Protein AF-A0AAV6JBY1-F1 (afdb_monomer_lite)

InterPro domains:
  IPR006527 F-box associated beta-propeller, type 1 [PF07734] (23-96)
  IPR015915 Kelch-type beta-propeller [SSF117281] (48-90)
  IPR017451 F-box associated beta-propeller domain [TIGR01640] (3-96)

Organism: NCBI:txid479676

Sequence (100 aa):
MIVGKCKKLPNSHLTHLYRDSYSHVVVGFGFVLETNDFKVVQIMYDGDSDDFPDVWVYSIEFNTWRKIEAIAPCSMTRFSSSNVYVNGAVHWLACKNYVI

Foldseek 3Di:
DDPDDDDDADDLVCVVVPDVQFPDKAKDWDQQVVVRWIKIKIWTFGPPDQDWIWIWMATPVVSHIDTDGGPARWAQDPPDFDWDDDPSDIDTDTHHDDDD

Structure (mmCIF, N/CA/C/O backbone):
data_AF-A0AAV6JBY1-F1
#
_entry.id   AF-A0AAV6JBY1-F1
#
loop_
_atom_site.group_PDB
_atom_site.id
_atom_site.type_symbol
_atom_site.label_atom_id
_atom_site.label_alt_id
_atom_site.label_comp_id
_atom_site.label_asym_id
_atom_site.label_entity_id
_atom_site.label_seq_id
_atom_site.pdbx_PDB_ins_code
_atom_site.Cartn_x
_atom_site.Cartn_y
_atom_site.Cartn_z
_atom_site.occupancy
_atom_site.B_iso_or_equiv
_atom_site.auth_seq_id
_atom_site.auth_comp_id
_atom_site.auth_asym_id
_atom_site.auth_atom_id
_atom_site.pdbx_PDB_model_num
ATOM 1 N N . MET A 1 1 ? -22.811 11.273 6.071 1.00 35.75 1 MET A N 1
ATOM 2 C CA . MET A 1 1 ? -21.423 11.672 5.756 1.00 35.75 1 MET A CA 1
ATOM 3 C C . MET A 1 1 ? -20.848 12.349 6.988 1.00 35.75 1 MET A C 1
ATOM 5 O O . MET A 1 1 ? -21.169 13.499 7.244 1.00 35.75 1 MET A O 1
ATOM 9 N N . ILE A 1 2 ? -20.118 11.612 7.827 1.00 41.50 2 ILE A N 1
ATOM 10 C CA . ILE A 1 2 ? -19.495 12.200 9.019 1.00 41.50 2 ILE A CA 1
ATOM 11 C C . ILE A 1 2 ? -18.176 12.820 8.562 1.00 41.50 2 ILE A C 1
ATOM 13 O O . ILE A 1 2 ? -17.187 12.121 8.369 1.00 41.50 2 ILE A O 1
ATOM 17 N N . VAL A 1 3 ? -18.190 14.131 8.339 1.00 51.34 3 VAL A N 1
ATOM 18 C CA . VAL A 1 3 ? -16.977 14.939 8.197 1.00 51.34 3 VAL A CA 1
ATOM 19 C C . VAL A 1 3 ? -16.475 15.217 9.617 1.00 51.34 3 VAL A C 1
ATOM 21 O O . VAL A 1 3 ? -17.241 15.731 10.427 1.00 51.34 3 VAL A O 1
ATOM 24 N N . GLY A 1 4 ? -15.228 14.853 9.944 1.00 66.94 4 GLY A N 1
ATOM 25 C CA . GLY A 1 4 ? -14.584 15.343 11.177 1.00 66.94 4 GLY A CA 1
ATOM 26 C C . GLY A 1 4 ? -13.792 14.357 12.042 1.00 66.94 4 GLY A C 1
ATOM 27 O O . GLY A 1 4 ? -13.386 14.743 13.134 1.00 66.94 4 GLY A O 1
ATOM 28 N N . LYS A 1 5 ? -13.531 13.114 11.615 1.00 76.25 5 LYS A N 1
ATOM 29 C CA . LYS A 1 5 ? -12.589 12.227 12.327 1.00 76.25 5 LYS A CA 1
ATOM 30 C C . LYS A 1 5 ? -11.379 11.922 11.451 1.00 76.25 5 LYS A C 1
ATOM 32 O O . LYS A 1 5 ? -11.521 11.308 10.401 1.00 76.25 5 LYS A O 1
ATOM 37 N N . CYS A 1 6 ? -10.195 12.337 11.897 1.00 81.31 6 CYS A N 1
ATOM 38 C CA . CYS A 1 6 ? -8.916 11.919 11.332 1.00 81.31 6 CYS A CA 1
ATOM 39 C C . CYS A 1 6 ? -8.165 11.061 12.359 1.00 81.31 6 CYS A C 1
ATOM 41 O O . CYS A 1 6 ? -8.245 11.302 13.564 1.00 81.31 6 CYS A O 1
ATOM 43 N N . LYS A 1 7 ? -7.445 10.040 11.889 1.00 85.19 7 LYS A N 1
ATOM 44 C CA . LYS A 1 7 ? -6.546 9.231 12.719 1.00 85.19 7 LYS A CA 1
ATOM 45 C C . LYS A 1 7 ? -5.127 9.449 12.217 1.00 85.19 7 LYS A C 1
ATOM 47 O O . LYS A 1 7 ? -4.837 9.172 11.056 1.00 85.19 7 LYS A O 1
ATOM 52 N N . LYS A 1 8 ? -4.241 9.926 13.091 1.00 89.44 8 LYS A N 1
ATOM 53 C CA . LYS A 1 8 ? -2.803 9.917 12.814 1.00 89.44 8 LYS A CA 1
ATOM 54 C C . LYS A 1 8 ? -2.301 8.485 12.968 1.00 89.44 8 LYS A C 1
ATOM 56 O O . LYS A 1 8 ? -2.528 7.863 14.004 1.00 89.44 8 LYS A O 1
ATOM 61 N N . LEU A 1 9 ? -1.652 7.966 11.933 1.00 90.00 9 LEU A N 1
ATOM 62 C CA . LEU A 1 9 ? -1.083 6.624 11.968 1.00 90.00 9 LEU A CA 1
ATOM 63 C C . LEU A 1 9 ? 0.265 6.632 12.707 1.00 90.00 9 LEU A C 1
ATOM 65 O O . LEU A 1 9 ? 0.979 7.641 12.645 1.00 90.00 9 LEU A O 1
ATOM 69 N N . PRO A 1 10 ? 0.630 5.538 13.401 1.00 90.19 10 PRO A N 1
ATOM 70 C CA . PRO A 1 10 ? 1.993 5.359 13.887 1.00 90.19 10 PRO A CA 1
ATOM 71 C C . PRO A 1 10 ? 2.968 5.287 12.703 1.00 90.19 10 PRO A C 1
ATOM 73 O O . PRO A 1 10 ? 2.566 5.003 11.573 1.00 90.19 10 PRO A O 1
ATOM 76 N N . ASN A 1 11 ? 4.253 5.539 12.959 1.00 84.88 11 ASN A N 1
ATOM 77 C CA . ASN A 1 11 ? 5.291 5.411 11.938 1.00 84.88 11 ASN A CA 1
ATOM 78 C C . ASN A 1 11 ? 5.332 3.962 11.419 1.00 84.88 11 ASN A C 1
ATOM 80 O O . ASN A 1 11 ? 5.281 3.024 12.211 1.00 84.88 11 ASN A O 1
ATOM 84 N N . SER A 1 12 ? 5.409 3.786 10.103 1.00 74.12 12 SER A N 1
ATOM 85 C CA . SER A 1 12 ? 5.442 2.481 9.437 1.00 74.12 12 SER A CA 1
ATOM 86 C C . SER A 1 12 ? 6.787 1.766 9.512 1.00 74.12 12 SER A C 1
ATOM 88 O O . SER A 1 12 ? 6.970 0.748 8.855 1.00 74.12 12 SER A O 1
ATOM 90 N N . HIS A 1 13 ? 7.734 2.294 10.293 1.00 71.44 13 HIS A N 1
ATOM 91 C CA . HIS A 1 13 ? 9.138 1.874 10.352 1.00 71.44 13 HIS A CA 1
ATOM 92 C C . HIS A 1 13 ? 9.914 2.109 9.043 1.00 71.44 13 HIS A C 1
ATOM 94 O O . HIS A 1 13 ? 11.128 1.919 9.006 1.00 71.44 13 HIS A O 1
ATOM 100 N N . LEU A 1 14 ? 9.247 2.618 8.002 1.00 66.00 14 LEU A N 1
ATOM 101 C CA . LEU A 1 14 ? 9.829 2.887 6.690 1.00 66.00 14 LEU A CA 1
ATOM 102 C C . LEU A 1 14 ? 10.759 4.097 6.669 1.00 66.00 14 LEU A C 1
ATOM 104 O O . LEU A 1 14 ? 11.665 4.153 5.847 1.00 66.00 14 LEU A O 1
ATOM 108 N N . THR A 1 15 ? 10.608 5.044 7.600 1.00 56.81 15 THR A N 1
ATOM 109 C CA . THR A 1 15 ? 11.467 6.240 7.645 1.00 56.81 15 THR A CA 1
ATOM 110 C C . THR A 1 15 ? 12.945 5.921 7.867 1.00 56.81 15 THR A C 1
ATOM 112 O O . THR A 1 15 ? 13.789 6.705 7.456 1.00 56.81 15 THR A O 1
ATOM 115 N N . HIS A 1 16 ? 13.269 4.789 8.500 1.00 55.09 16 HIS A N 1
ATOM 116 C CA . HIS A 1 16 ? 14.657 4.341 8.687 1.00 55.09 16 HIS A CA 1
ATOM 117 C C . HIS A 1 16 ? 15.169 3.472 7.535 1.00 55.09 16 HIS A C 1
ATOM 119 O O . HIS A 1 16 ? 16.369 3.235 7.441 1.00 55.09 16 HIS A O 1
ATOM 125 N N . LEU A 1 17 ? 14.261 2.990 6.682 1.00 57.16 17 LEU A N 1
ATOM 126 C CA . LEU A 1 17 ? 14.581 2.184 5.513 1.00 57.16 17 LEU A CA 1
ATOM 127 C C . LEU A 1 17 ? 14.744 3.026 4.256 1.00 57.16 17 LEU A C 1
ATOM 129 O O . LEU A 1 17 ? 15.014 2.431 3.229 1.00 57.16 17 LEU A O 1
ATOM 133 N N . TYR A 1 18 ? 14.653 4.359 4.312 1.00 55.84 18 TYR A N 1
ATOM 134 C CA . TYR A 1 18 ? 15.173 5.211 3.242 1.00 55.84 18 TYR A CA 1
ATOM 135 C C . TYR A 1 18 ? 16.695 5.007 3.137 1.00 55.84 18 TYR A C 1
ATOM 137 O O . TYR A 1 18 ? 17.489 5.807 3.619 1.00 55.84 18 TYR A O 1
ATOM 145 N N . ARG A 1 19 ? 17.112 3.894 2.525 1.00 56.78 19 ARG A N 1
ATOM 146 C CA . ARG A 1 19 ? 18.339 3.849 1.743 1.00 56.78 19 ARG A CA 1
ATOM 147 C C . ARG A 1 19 ? 18.266 5.012 0.766 1.00 56.78 19 ARG A C 1
ATOM 149 O O . ARG A 1 19 ? 17.191 5.293 0.235 1.00 56.78 19 ARG A O 1
ATOM 156 N N . ASP A 1 20 ? 19.411 5.618 0.491 1.00 59.66 20 ASP A N 1
ATOM 157 C CA . ASP A 1 20 ? 19.536 6.674 -0.516 1.00 59.66 20 ASP A CA 1
ATOM 158 C C . ASP A 1 20 ? 18.990 6.258 -1.908 1.00 59.66 20 ASP A C 1
ATOM 160 O O . ASP A 1 20 ? 18.770 7.125 -2.746 1.00 59.66 20 ASP A O 1
ATOM 164 N N . SER A 1 21 ? 18.722 4.960 -2.142 1.00 57.94 21 SER A N 1
ATOM 165 C CA . SER A 1 21 ? 18.184 4.381 -3.384 1.00 57.94 21 SER A CA 1
ATOM 166 C C . SER A 1 21 ? 16.647 4.355 -3.513 1.00 57.94 21 SER A C 1
ATOM 168 O O . SER A 1 21 ? 16.120 4.184 -4.617 1.00 57.94 21 SER A O 1
ATOM 170 N N . TYR A 1 22 ? 15.874 4.553 -2.431 1.00 63.53 22 TYR A N 1
ATOM 171 C CA . TYR A 1 22 ? 14.406 4.590 -2.547 1.00 63.53 22 TYR A CA 1
ATOM 172 C C . TYR A 1 22 ? 13.949 5.892 -3.198 1.00 63.53 22 TYR A C 1
ATOM 174 O O . TYR A 1 22 ? 13.832 6.939 -2.561 1.00 63.53 22 TYR A O 1
ATOM 182 N N . SER A 1 23 ? 13.647 5.805 -4.488 1.00 67.12 23 SER A N 1
ATOM 183 C CA . SER A 1 23 ? 13.275 6.956 -5.306 1.00 67.12 23 SER A CA 1
ATOM 184 C C . SER A 1 23 ? 11.818 7.380 -5.105 1.00 67.12 23 SER A C 1
ATOM 186 O O . SER A 1 23 ? 11.494 8.561 -5.269 1.00 67.12 23 SER A O 1
ATOM 188 N N . HIS A 1 24 ? 10.925 6.449 -4.730 1.00 75.44 24 HIS A N 1
ATOM 189 C CA . HIS A 1 24 ? 9.482 6.693 -4.744 1.00 75.44 24 HIS A CA 1
ATOM 190 C C . HIS A 1 24 ? 8.685 5.895 -3.699 1.00 75.44 24 HIS A C 1
ATOM 192 O O . HIS A 1 24 ? 8.846 4.683 -3.549 1.00 75.44 24 HIS A O 1
ATOM 198 N N . VAL A 1 25 ? 7.736 6.573 -3.039 1.00 81.38 25 VAL A N 1
ATOM 199 C CA . VAL A 1 25 ? 6.752 5.957 -2.134 1.00 81.38 25 VAL A CA 1
ATOM 200 C C . VAL A 1 25 ? 5.341 6.207 -2.646 1.00 81.38 25 VAL A C 1
ATOM 202 O O . VAL A 1 25 ? 4.954 7.341 -2.933 1.00 81.38 25 VAL A O 1
ATOM 205 N N . VAL A 1 26 ? 4.552 5.140 -2.709 1.00 84.88 26 VAL A N 1
ATOM 206 C CA . VAL A 1 26 ? 3.132 5.179 -3.046 1.00 84.88 26 VAL A CA 1
ATOM 207 C C . VAL A 1 26 ? 2.304 4.879 -1.812 1.00 84.88 26 VAL A C 1
ATOM 209 O O . VAL A 1 26 ? 2.601 3.950 -1.066 1.00 84.88 26 VAL A O 1
ATOM 212 N N . VAL A 1 27 ? 1.238 5.653 -1.615 1.00 87.00 27 VAL A N 1
ATOM 213 C CA . VAL A 1 27 ? 0.280 5.456 -0.527 1.00 87.00 27 VAL A CA 1
ATOM 214 C C . VAL A 1 27 ? -1.109 5.253 -1.115 1.00 87.00 27 VAL A C 1
ATOM 216 O O . VAL A 1 27 ? -1.515 5.963 -2.032 1.00 87.00 27 VAL A O 1
ATOM 219 N N . GLY A 1 28 ? -1.859 4.303 -0.569 1.00 88.00 28 GLY A N 1
ATOM 220 C CA . GLY A 1 28 ? -3.290 4.172 -0.820 1.00 88.00 28 GLY A CA 1
ATOM 221 C C . GLY A 1 28 ? -4.032 3.749 0.437 1.00 88.00 28 GLY A C 1
ATOM 222 O O . GLY A 1 28 ? -3.427 3.340 1.423 1.00 88.00 28 GLY A O 1
ATOM 223 N N . PHE A 1 29 ? -5.353 3.859 0.419 1.00 90.38 29 PHE A N 1
ATOM 224 C CA . PHE A 1 29 ? -6.201 3.447 1.530 1.00 90.38 29 PHE A CA 1
ATOM 225 C C . PHE A 1 29 ? -7.495 2.843 1.001 1.00 90.38 29 PHE A C 1
ATOM 227 O O . PHE A 1 29 ? -7.921 3.140 -0.115 1.00 90.38 29 PHE A O 1
ATOM 234 N N . GLY A 1 30 ? -8.119 1.994 1.806 1.00 89.38 30 GLY A N 1
ATOM 235 C CA . GLY A 1 30 ? -9.366 1.339 1.446 1.00 89.38 30 GLY A CA 1
ATOM 236 C C . GLY A 1 30 ? -10.059 0.745 2.659 1.00 89.38 30 GLY A C 1
ATOM 237 O O . GLY A 1 30 ? -9.465 0.595 3.726 1.00 89.38 30 GLY A O 1
ATOM 238 N N . PHE A 1 31 ? -11.331 0.420 2.485 1.00 89.75 31 PHE A N 1
ATOM 239 C CA . PHE A 1 31 ? -12.117 -0.315 3.464 1.00 89.75 31 PHE A CA 1
ATOM 240 C C . PHE A 1 31 ? -12.283 -1.753 2.978 1.00 89.75 31 PHE A C 1
ATOM 242 O O . PHE A 1 31 ? -12.699 -1.973 1.841 1.00 89.75 31 PHE A O 1
ATOM 249 N N . VAL A 1 32 ? -11.935 -2.713 3.828 1.00 90.25 32 VAL A N 1
ATOM 250 C CA . VAL A 1 32 ? -12.078 -4.146 3.569 1.00 90.25 32 VAL A CA 1
ATOM 251 C C . VAL A 1 32 ? -13.316 -4.623 4.313 1.00 90.25 32 VAL A C 1
ATOM 253 O O . VAL A 1 32 ? -13.321 -4.664 5.546 1.00 90.25 32 VAL A O 1
ATOM 256 N N . LEU A 1 33 ? -14.373 -4.938 3.563 1.00 89.06 33 LEU A N 1
ATOM 257 C CA . LEU A 1 33 ? -15.686 -5.270 4.117 1.00 89.06 33 LEU A CA 1
ATOM 258 C C . LEU A 1 33 ? -15.652 -6.576 4.920 1.00 89.06 33 LEU A C 1
ATOM 260 O O . LEU A 1 33 ? -16.281 -6.655 5.970 1.00 89.06 33 LEU A O 1
ATOM 264 N N . GLU A 1 34 ? -14.885 -7.568 4.465 1.00 90.25 34 GLU A N 1
ATOM 265 C CA . GLU A 1 34 ? -14.781 -8.904 5.064 1.00 90.25 34 GLU A CA 1
ATOM 266 C C . GLU A 1 34 ? -14.257 -8.856 6.499 1.00 90.25 34 GLU A C 1
ATOM 268 O O . GLU A 1 34 ? -14.688 -9.633 7.347 1.00 90.25 34 GLU A O 1
ATOM 273 N N . THR A 1 35 ? -13.332 -7.934 6.771 1.00 91.69 35 THR A N 1
ATOM 274 C CA . THR A 1 35 ? -12.763 -7.726 8.108 1.00 91.69 35 THR A CA 1
ATOM 275 C C . THR A 1 35 ? -13.325 -6.483 8.790 1.00 91.69 35 THR A C 1
ATOM 277 O O . THR A 1 35 ? -12.889 -6.152 9.882 1.00 91.69 35 THR A O 1
ATOM 280 N N . ASN A 1 36 ? -14.257 -5.764 8.150 1.00 92.94 36 ASN A N 1
ATOM 281 C CA . ASN A 1 36 ? -14.761 -4.467 8.607 1.00 92.94 36 ASN A CA 1
ATOM 282 C C . ASN A 1 36 ? -13.629 -3.506 9.037 1.00 92.94 36 ASN A C 1
ATOM 284 O O . ASN A 1 36 ? -13.716 -2.823 10.059 1.00 92.94 36 ASN A O 1
ATOM 288 N N . ASP A 1 37 ? -12.544 -3.471 8.261 1.00 94.69 37 ASP A N 1
ATOM 289 C CA . ASP A 1 37 ? -11.315 -2.776 8.641 1.00 94.69 37 ASP A CA 1
ATOM 290 C C . ASP A 1 37 ? -10.872 -1.798 7.561 1.00 94.69 37 ASP A C 1
ATOM 292 O O . ASP A 1 37 ? -10.835 -2.107 6.367 1.00 94.69 37 ASP A O 1
ATOM 296 N N . PHE A 1 38 ? -10.471 -0.612 7.998 1.00 92.81 38 PHE A N 1
ATOM 297 C CA . PHE A 1 38 ? -9.793 0.339 7.137 1.00 92.81 38 PHE A CA 1
ATOM 298 C C . PHE A 1 38 ? -8.314 -0.000 7.089 1.00 92.81 38 PHE A C 1
ATOM 300 O O . PHE A 1 38 ? -7.648 -0.124 8.119 1.00 92.81 38 PHE A O 1
ATOM 307 N N . LYS A 1 39 ? -7.78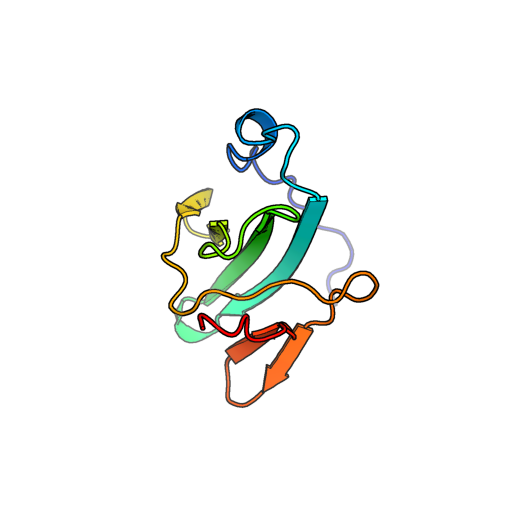3 -0.088 5.877 1.00 93.88 39 LYS A N 1
ATOM 308 C CA . LYS A 1 39 ? -6.378 -0.381 5.649 1.00 93.88 39 LYS A CA 1
ATOM 309 C C . LYS A 1 39 ? -5.708 0.750 4.896 1.00 93.88 39 LYS A C 1
ATOM 311 O O . LYS A 1 39 ? -6.314 1.391 4.037 1.00 93.88 39 LYS A O 1
ATOM 316 N N . VAL A 1 40 ? -4.444 0.981 5.222 1.00 92.56 40 VAL A N 1
ATOM 317 C CA . VAL A 1 40 ? -3.560 1.884 4.479 1.00 92.56 40 VAL A CA 1
ATOM 318 C C . VAL A 1 40 ? -2.409 1.061 3.943 1.00 92.56 40 VAL A C 1
ATOM 320 O O . VAL A 1 40 ? -1.832 0.266 4.673 1.00 92.56 40 VAL A O 1
ATOM 323 N N . VAL A 1 41 ? -2.095 1.227 2.669 1.00 91.69 41 VAL A N 1
ATOM 324 C CA . VAL A 1 41 ? -1.002 0.534 1.998 1.00 91.69 41 VAL A CA 1
ATOM 325 C C . VAL A 1 41 ? 0.081 1.548 1.684 1.00 91.69 41 VAL A C 1
ATOM 327 O O . VAL A 1 41 ? -0.209 2.644 1.202 1.00 91.69 41 VAL A O 1
ATOM 330 N N . GLN A 1 42 ? 1.320 1.171 1.961 1.00 90.00 42 GLN A N 1
ATOM 331 C CA . GLN A 1 42 ? 2.517 1.870 1.531 1.00 90.00 42 GLN A CA 1
ATOM 332 C C . GLN A 1 42 ? 3.350 0.918 0.684 1.00 90.00 42 GLN A C 1
ATOM 334 O O . GLN A 1 42 ? 3.557 -0.230 1.071 1.00 90.00 42 GLN A O 1
ATOM 339 N N . ILE A 1 43 ? 3.798 1.395 -0.471 1.00 87.69 43 ILE A N 1
ATOM 340 C CA . ILE A 1 43 ? 4.660 0.652 -1.388 1.00 87.69 43 ILE A CA 1
ATOM 341 C C . ILE A 1 43 ? 5.895 1.507 -1.628 1.00 87.69 43 ILE A C 1
ATOM 343 O O . ILE A 1 43 ? 5.766 2.664 -2.035 1.00 87.69 43 ILE A O 1
ATOM 347 N N . MET A 1 44 ? 7.071 0.954 -1.366 1.00 84.44 44 MET A N 1
ATOM 348 C CA . MET A 1 44 ? 8.347 1.604 -1.641 1.00 84.44 44 MET A CA 1
ATOM 349 C C . MET A 1 44 ? 9.016 0.921 -2.822 1.00 84.44 44 MET A C 1
ATOM 351 O O . MET A 1 44 ? 9.211 -0.294 -2.809 1.00 84.44 44 MET A O 1
ATOM 355 N N . TYR A 1 45 ? 9.368 1.720 -3.821 1.00 81.12 45 TYR A N 1
ATOM 356 C CA . TYR A 1 45 ? 10.122 1.269 -4.980 1.00 81.12 45 TYR A CA 1
ATOM 357 C C . TYR A 1 45 ? 11.560 1.756 -4.851 1.00 81.12 45 TYR A C 1
ATOM 359 O O . TYR A 1 45 ? 11.797 2.944 -4.605 1.00 81.12 45 TYR A O 1
ATOM 367 N N . ASP A 1 46 ? 12.508 0.844 -5.026 1.00 78.06 46 ASP A N 1
ATOM 368 C CA . ASP A 1 46 ? 13.898 1.211 -5.256 1.00 78.06 46 ASP A CA 1
ATOM 369 C C . ASP A 1 46 ? 14.023 1.667 -6.720 1.00 78.06 46 ASP A C 1
ATOM 371 O O . ASP A 1 46 ? 13.521 1.007 -7.630 1.00 78.06 46 ASP A O 1
ATOM 375 N N . GLY A 1 47 ? 14.575 2.862 -6.946 1.00 68.81 47 GLY A N 1
ATOM 376 C CA . GLY A 1 47 ? 14.736 3.391 -8.308 1.00 68.81 47 GLY A CA 1
ATOM 377 C C . GLY A 1 47 ? 15.925 2.797 -9.049 1.00 68.81 47 GLY A C 1
ATOM 378 O O . GLY A 1 47 ? 15.963 2.853 -10.279 1.00 68.81 47 GLY A O 1
ATOM 379 N N . ASP A 1 48 ? 16.866 2.247 -8.288 1.00 70.19 48 ASP A N 1
ATOM 380 C CA . ASP A 1 48 ? 18.153 1.753 -8.752 1.00 70.19 48 ASP A CA 1
ATOM 381 C C . ASP A 1 48 ? 18.209 0.216 -8.739 1.00 70.19 48 ASP A C 1
ATOM 383 O O . ASP A 1 48 ? 19.232 -0.359 -9.116 1.00 70.19 48 ASP A O 1
ATOM 387 N N . SER A 1 49 ? 17.126 -0.462 -8.328 1.00 70.81 49 SER A N 1
ATOM 388 C CA . SER A 1 49 ? 17.034 -1.922 -8.317 1.00 70.81 49 SER A CA 1
ATOM 389 C C . SER A 1 49 ? 15.803 -2.464 -9.047 1.00 70.81 49 SER A C 1
ATOM 391 O O . SER A 1 49 ? 14.737 -1.851 -9.100 1.00 70.81 49 SER A O 1
ATOM 393 N N . ASP A 1 50 ? 15.966 -3.666 -9.600 1.00 70.25 50 ASP A N 1
ATOM 394 C CA . ASP A 1 50 ? 14.884 -4.454 -10.192 1.00 70.25 50 ASP A CA 1
ATOM 395 C C . ASP A 1 50 ? 14.215 -5.390 -9.165 1.00 70.25 50 ASP A C 1
ATOM 397 O O . ASP A 1 50 ? 13.530 -6.344 -9.543 1.00 70.25 50 ASP A O 1
ATOM 401 N N . ASP A 1 51 ? 14.416 -5.140 -7.868 1.00 76.94 51 ASP A N 1
ATOM 402 C CA . ASP A 1 51 ? 13.908 -5.993 -6.797 1.00 76.94 51 ASP A CA 1
ATOM 403 C C . ASP A 1 51 ? 12.395 -5.838 -6.576 1.00 76.94 51 ASP A C 1
ATOM 405 O O . ASP A 1 51 ? 11.699 -4.975 -7.119 1.00 76.94 51 ASP A O 1
ATOM 409 N N . PHE A 1 52 ? 11.867 -6.723 -5.733 1.00 84.44 52 PHE A N 1
ATOM 410 C CA . PHE A 1 52 ? 10.505 -6.632 -5.235 1.00 84.44 52 PHE A CA 1
ATOM 411 C C . PHE A 1 52 ? 10.314 -5.352 -4.409 1.00 84.44 52 PHE A C 1
ATOM 413 O O . PHE A 1 52 ? 11.123 -5.082 -3.518 1.00 84.44 52 PHE A O 1
ATOM 420 N N . PRO A 1 53 ? 9.226 -4.592 -4.632 1.00 84.94 53 PRO A N 1
ATOM 421 C CA . PRO A 1 53 ? 8.949 -3.428 -3.811 1.00 84.94 53 PRO A CA 1
ATOM 422 C C . PRO A 1 53 ? 8.640 -3.839 -2.370 1.00 84.94 53 PRO A C 1
ATOM 424 O O . PRO A 1 53 ? 8.008 -4.868 -2.107 1.00 84.94 53 PRO A O 1
ATOM 427 N N . ASP A 1 54 ? 9.017 -2.983 -1.427 1.00 87.06 54 ASP A N 1
ATOM 428 C CA . ASP A 1 54 ? 8.669 -3.168 -0.025 1.00 87.06 54 ASP A CA 1
ATOM 429 C C . ASP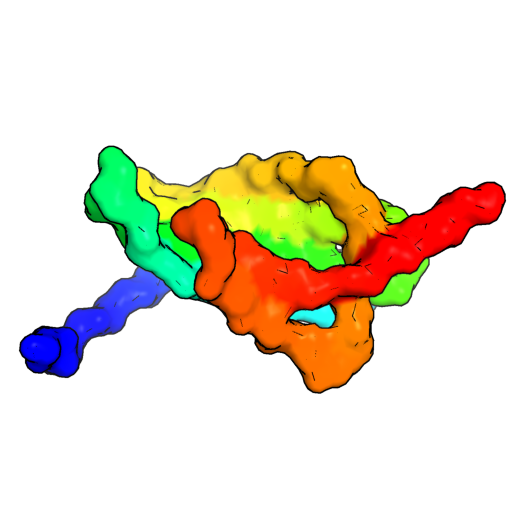 A 1 54 ? 7.228 -2.702 0.213 1.00 87.06 54 ASP A C 1
ATOM 431 O O . ASP A 1 54 ? 6.911 -1.513 0.116 1.00 87.06 54 ASP A O 1
ATOM 435 N N . VAL A 1 55 ? 6.347 -3.646 0.553 1.00 88.31 55 VAL A N 1
ATOM 436 C CA . VAL A 1 55 ? 4.920 -3.384 0.774 1.00 88.31 55 VAL A CA 1
ATOM 437 C C . VAL A 1 55 ? 4.579 -3.495 2.253 1.00 88.31 55 VAL A C 1
ATOM 439 O O . VAL A 1 55 ? 4.844 -4.505 2.906 1.00 88.31 55 VAL A O 1
ATOM 442 N N . TRP A 1 56 ? 3.921 -2.468 2.779 1.00 92.19 56 TRP A N 1
ATOM 443 C CA . TRP A 1 56 ? 3.440 -2.422 4.153 1.00 92.19 56 TRP A CA 1
ATOM 444 C C . TRP A 1 56 ? 1.963 -2.081 4.194 1.00 92.19 56 TRP A C 1
ATOM 446 O O . TRP A 1 56 ? 1.493 -1.171 3.514 1.00 92.19 56 TRP A O 1
ATOM 456 N N . VAL A 1 57 ? 1.223 -2.807 5.026 1.00 93.44 57 VAL A N 1
ATOM 457 C CA . VAL A 1 57 ? -0.210 -2.604 5.219 1.00 93.44 57 VAL A CA 1
ATOM 458 C C . VAL A 1 57 ? -0.468 -2.276 6.677 1.00 93.44 57 VAL A C 1
ATOM 460 O O . VAL A 1 57 ? -0.147 -3.056 7.569 1.00 93.44 57 VAL A O 1
ATOM 463 N N . TYR A 1 58 ? -1.072 -1.125 6.920 1.00 94.56 58 TYR A N 1
ATOM 464 C CA . TYR A 1 58 ? -1.628 -0.766 8.208 1.00 94.56 58 TYR A CA 1
ATOM 465 C C . TYR A 1 58 ? -3.061 -1.264 8.316 1.00 94.56 58 TYR A C 1
ATOM 467 O O . TYR A 1 58 ? -3.845 -1.093 7.383 1.00 94.56 58 TYR A O 1
ATOM 475 N N . SER A 1 59 ? -3.410 -1.821 9.468 1.00 95.19 59 SER A N 1
ATOM 476 C CA . SER A 1 59 ? -4.788 -2.116 9.852 1.00 95.19 59 SER A CA 1
ATOM 477 C C . SER A 1 59 ? -5.233 -1.145 10.939 1.00 95.19 59 SER A C 1
ATOM 479 O O . SER A 1 59 ? -4.535 -0.981 11.945 1.00 95.19 59 SER A O 1
ATOM 481 N N . ILE A 1 60 ? -6.391 -0.500 10.760 1.00 93.75 60 ILE A N 1
ATOM 482 C CA . ILE A 1 60 ? -6.969 0.339 11.815 1.00 93.75 60 ILE A CA 1
ATOM 483 C C . ILE A 1 60 ? -7.403 -0.527 12.996 1.00 93.75 60 ILE A C 1
ATOM 485 O O . ILE A 1 60 ? -7.129 -0.130 14.132 1.00 93.75 60 ILE A O 1
ATOM 489 N N . GLU A 1 61 ? -8.030 -1.671 12.722 1.00 94.50 61 GLU A N 1
ATOM 490 C CA . GLU A 1 61 ? -8.486 -2.663 13.698 1.00 94.50 61 GLU A CA 1
ATOM 491 C C . GLU A 1 61 ? -7.340 -3.129 14.602 1.00 94.50 61 GLU A C 1
ATOM 493 O O . GLU A 1 61 ? -7.428 -3.008 15.822 1.00 94.50 61 GLU A O 1
ATOM 498 N N . PHE A 1 62 ? -6.228 -3.582 14.015 1.00 94.19 62 PHE A N 1
ATOM 499 C CA . PHE A 1 62 ? -5.080 -4.082 14.780 1.00 94.19 62 PHE A CA 1
ATOM 500 C C . PHE A 1 62 ? -4.122 -2.982 15.234 1.00 94.19 62 PHE A C 1
ATOM 502 O O . PHE A 1 62 ? -3.210 -3.247 16.014 1.00 94.19 62 PHE A O 1
ATOM 509 N N . ASN A 1 63 ? -4.310 -1.750 14.756 1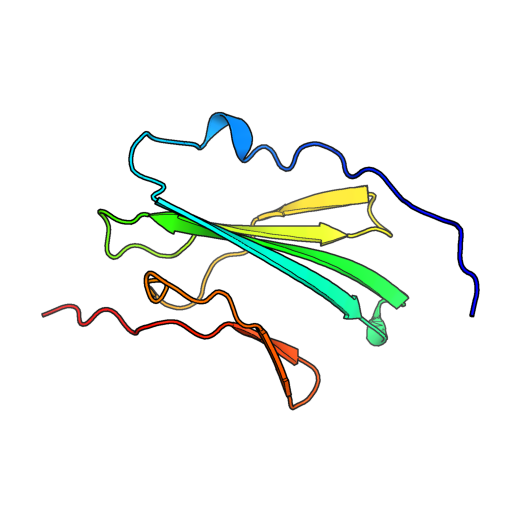.00 93.50 63 ASN A N 1
ATOM 510 C CA . ASN A 1 63 ? -3.465 -0.597 15.052 1.00 93.50 63 ASN A CA 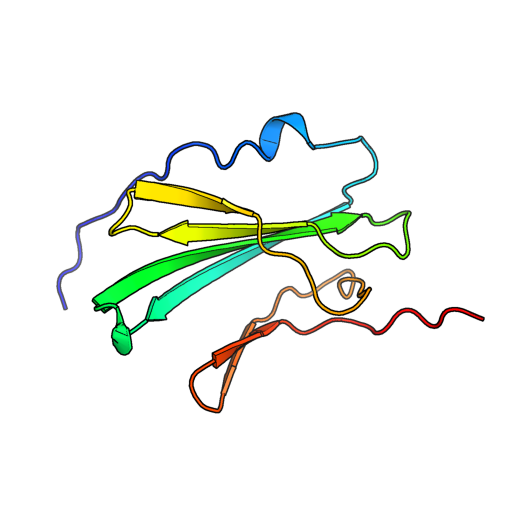1
ATOM 511 C C . ASN A 1 63 ? -1.967 -0.834 14.765 1.00 93.50 63 ASN A C 1
ATOM 513 O O . ASN A 1 63 ? -1.103 -0.249 15.419 1.00 93.50 63 ASN A O 1
ATOM 517 N N . THR A 1 64 ? -1.651 -1.675 13.781 1.00 94.00 64 THR A N 1
ATOM 518 C CA . THR A 1 64 ? -0.284 -2.113 13.473 1.00 94.00 64 THR A CA 1
ATOM 519 C C . THR A 1 64 ? -0.002 -2.086 11.980 1.00 94.00 64 THR A C 1
ATOM 521 O O . THR A 1 64 ? -0.896 -2.246 11.145 1.00 94.00 64 THR A O 1
ATOM 524 N N . TRP A 1 65 ? 1.273 -1.877 11.659 1.00 94.25 65 TRP A N 1
ATOM 525 C CA . TRP A 1 65 ? 1.826 -2.089 10.329 1.00 94.25 65 TRP A CA 1
ATOM 526 C C . TRP A 1 65 ? 2.317 -3.528 10.213 1.00 94.25 65 TRP A C 1
ATOM 528 O O . TRP A 1 65 ? 2.991 -4.028 11.113 1.00 94.25 65 TRP A O 1
ATOM 538 N N . ARG A 1 66 ? 2.012 -4.181 9.094 1.00 93.00 66 ARG A N 1
ATOM 539 C CA . ARG A 1 66 ? 2.566 -5.489 8.732 1.00 93.00 66 ARG A CA 1
ATOM 540 C C . ARG A 1 66 ? 3.235 -5.414 7.367 1.00 93.00 66 ARG A C 1
ATOM 542 O O . ARG A 1 66 ? 2.668 -4.823 6.445 1.00 93.00 66 ARG A O 1
ATOM 549 N N . LYS A 1 67 ? 4.411 -6.026 7.237 1.00 90.94 67 LYS A N 1
ATOM 550 C CA . LYS A 1 67 ? 5.069 -6.213 5.943 1.00 90.94 67 LYS A CA 1
ATOM 551 C C . LYS A 1 67 ? 4.342 -7.308 5.167 1.00 90.94 67 LYS A C 1
ATOM 553 O O . LYS A 1 67 ? 3.961 -8.320 5.755 1.00 90.94 67 LYS A O 1
ATOM 558 N N . ILE A 1 68 ? 4.134 -7.091 3.876 1.00 89.75 68 ILE A N 1
ATOM 559 C CA . ILE A 1 68 ? 3.593 -8.078 2.943 1.00 89.75 68 ILE A CA 1
ATOM 560 C C . ILE A 1 68 ? 4.651 -8.348 1.877 1.00 89.75 68 ILE A C 1
ATOM 562 O O . ILE A 1 68 ? 5.333 -7.430 1.425 1.00 89.75 68 ILE A O 1
ATOM 566 N N . GLU A 1 69 ? 4.783 -9.608 1.482 1.00 87.81 69 GLU A N 1
ATOM 567 C CA . GLU A 1 69 ? 5.666 -10.003 0.390 1.00 87.81 69 GLU A CA 1
ATOM 568 C C . GLU A 1 69 ? 5.036 -9.620 -0.951 1.00 87.81 69 GLU A C 1
ATOM 570 O O . GLU A 1 69 ? 3.891 -9.978 -1.246 1.00 87.81 69 GLU A O 1
ATOM 575 N N . ALA A 1 70 ? 5.774 -8.866 -1.765 1.00 84.12 70 ALA A N 1
ATOM 576 C CA . ALA A 1 70 ? 5.366 -8.604 -3.134 1.00 84.12 70 ALA A CA 1
ATOM 577 C C . ALA A 1 70 ? 5.563 -9.867 -3.985 1.00 84.12 70 ALA A C 1
ATOM 579 O O . ALA A 1 70 ? 6.537 -10.598 -3.837 1.00 84.12 70 ALA A O 1
ATOM 580 N N . ILE A 1 71 ? 4.621 -10.113 -4.894 1.00 80.06 71 ILE A N 1
ATOM 581 C CA . ILE A 1 71 ? 4.569 -11.341 -5.703 1.00 80.06 71 ILE A CA 1
ATOM 582 C C . ILE A 1 71 ? 5.263 -11.211 -7.063 1.00 80.06 71 ILE A C 1
ATOM 584 O O . ILE A 1 71 ? 5.420 -12.203 -7.769 1.00 80.06 71 ILE A O 1
ATOM 588 N N . ALA A 1 72 ? 5.667 -9.999 -7.449 1.00 73.25 72 ALA A N 1
ATOM 589 C CA . ALA A 1 72 ? 6.429 -9.754 -8.667 1.00 73.25 72 ALA A CA 1
ATOM 590 C C . ALA A 1 72 ? 7.373 -8.552 -8.492 1.00 73.25 72 ALA A C 1
ATOM 592 O O . ALA A 1 72 ? 6.981 -7.586 -7.829 1.00 73.25 72 ALA A O 1
ATOM 593 N N . PRO A 1 73 ? 8.570 -8.584 -9.108 1.00 74.50 73 PRO A N 1
ATOM 594 C CA . PRO A 1 73 ? 9.392 -7.394 -9.252 1.00 74.50 73 PRO A CA 1
ATOM 595 C C . PRO A 1 73 ? 8.676 -6.419 -10.183 1.00 74.50 73 PRO A C 1
ATOM 597 O O . PRO A 1 73 ? 8.207 -6.788 -11.270 1.00 74.50 73 PRO A O 1
ATOM 600 N N . CYS A 1 74 ? 8.545 -5.175 -9.747 1.00 75.38 74 CYS A N 1
ATOM 601 C CA . CYS A 1 74 ? 7.918 -4.141 -10.545 1.00 75.38 74 CYS A CA 1
ATOM 602 C C . CYS A 1 74 ? 8.459 -2.767 -10.169 1.00 75.38 74 CYS A C 1
ATOM 604 O O . CYS A 1 74 ? 8.743 -2.496 -9.005 1.00 75.38 74 CYS A O 1
ATOM 606 N N . SER A 1 75 ? 8.582 -1.898 -11.167 1.00 74.81 75 SER A N 1
ATOM 607 C CA . SER A 1 75 ? 8.992 -0.509 -10.983 1.00 74.81 75 SER A CA 1
ATOM 608 C C . SER A 1 75 ? 7.800 0.429 -11.124 1.00 74.81 75 SER A C 1
ATOM 610 O O . SER A 1 75 ? 6.817 0.150 -11.822 1.00 74.81 75 SER A O 1
ATOM 612 N N . MET A 1 76 ? 7.875 1.577 -10.458 1.00 72.62 76 MET A N 1
ATOM 613 C CA . MET A 1 76 ? 6.875 2.621 -10.625 1.00 72.62 76 MET A CA 1
ATOM 614 C C . MET A 1 76 ? 7.147 3.413 -11.907 1.00 72.62 76 MET A C 1
ATOM 616 O O . MET A 1 76 ? 8.279 3.813 -12.183 1.00 72.62 76 MET A O 1
ATOM 620 N N . THR A 1 77 ? 6.099 3.735 -12.668 1.00 65.31 77 THR A N 1
ATOM 621 C CA . THR A 1 77 ? 6.213 4.750 -13.721 1.00 65.31 77 THR A CA 1
ATOM 622 C C . THR A 1 77 ? 6.577 6.081 -13.067 1.00 65.31 77 THR A C 1
ATOM 624 O O . THR A 1 77 ? 5.824 6.546 -12.210 1.00 65.31 77 THR A O 1
ATOM 627 N N . ARG A 1 78 ? 7.695 6.695 -13.482 1.00 60.91 78 ARG A N 1
ATOM 628 C CA . ARG A 1 78 ? 8.335 7.885 -12.873 1.00 60.91 78 ARG A CA 1
ATOM 629 C C . ARG A 1 78 ? 7.416 9.080 -12.542 1.00 60.91 78 ARG A C 1
ATOM 631 O O . ARG A 1 78 ? 7.866 9.996 -11.866 1.00 60.91 78 ARG A O 1
ATOM 638 N N . PHE A 1 79 ? 6.155 9.103 -12.988 1.00 56.56 79 PHE A N 1
ATOM 639 C CA . PHE A 1 79 ? 5.284 10.279 -12.899 1.00 56.56 79 PHE A CA 1
ATOM 640 C C . PHE A 1 79 ? 3.818 10.026 -12.510 1.00 56.56 79 PHE A C 1
ATOM 642 O O . PHE A 1 79 ? 3.043 10.979 -12.498 1.00 56.56 79 PHE A O 1
ATOM 649 N N . SER A 1 80 ? 3.402 8.804 -12.155 1.00 61.56 80 SER A N 1
ATOM 650 C CA . SER A 1 80 ? 2.025 8.601 -11.676 1.00 61.56 80 SER A CA 1
ATOM 651 C C . SER A 1 80 ? 1.874 7.401 -10.753 1.00 61.56 80 SER A C 1
ATOM 653 O O . SER A 1 80 ? 1.994 6.255 -11.181 1.00 61.56 80 SER A O 1
ATOM 655 N N . SER A 1 81 ? 1.524 7.667 -9.498 1.00 67.19 81 SER A N 1
ATOM 656 C CA . SER A 1 81 ? 0.965 6.670 -8.597 1.00 67.19 81 SER A CA 1
ATOM 657 C C . SER A 1 81 ? -0.558 6.725 -8.693 1.00 67.19 81 SER A C 1
ATOM 659 O O . SER A 1 81 ? -1.234 7.486 -8.005 1.00 67.19 81 SER A O 1
ATOM 661 N N . SER A 1 82 ? -1.115 5.934 -9.605 1.00 73.56 82 SER A N 1
ATOM 662 C CA . SER A 1 82 ? -2.563 5.754 -9.704 1.00 73.56 82 SER A CA 1
ATOM 663 C C . SER A 1 82 ? -2.933 4.381 -9.172 1.00 73.56 82 SER A C 1
ATOM 665 O O . SER A 1 82 ? -2.314 3.376 -9.534 1.00 73.56 82 SER A O 1
ATOM 667 N N . ASN A 1 83 ? -3.940 4.349 -8.304 1.00 80.94 83 ASN A N 1
ATOM 668 C CA . ASN A 1 83 ? -4.594 3.117 -7.906 1.00 80.94 83 ASN A CA 1
ATOM 669 C C . ASN A 1 83 ? -5.988 3.029 -8.531 1.00 80.94 83 ASN A C 1
ATOM 671 O O . ASN A 1 83 ? -6.593 4.034 -8.906 1.00 80.94 83 ASN A O 1
ATOM 675 N N . VAL A 1 84 ? -6.480 1.805 -8.678 1.00 85.06 84 VAL A N 1
ATOM 676 C CA . VAL A 1 84 ? -7.819 1.518 -9.193 1.00 85.06 84 VAL A CA 1
ATOM 677 C C . VAL A 1 84 ? -8.445 0.409 -8.362 1.00 85.06 84 VAL A C 1
ATOM 679 O O . VAL A 1 84 ? -7.766 -0.538 -7.971 1.00 85.06 84 VAL A O 1
ATOM 682 N N . TYR A 1 85 ? -9.738 0.528 -8.078 1.00 85.25 85 TYR A N 1
ATOM 683 C CA . TYR A 1 85 ? -10.508 -0.530 -7.436 1.00 85.25 85 TYR A CA 1
ATOM 684 C C . TYR A 1 85 ? -11.262 -1.325 -8.503 1.00 85.25 85 TYR A C 1
ATOM 686 O O . TYR A 1 85 ? -12.140 -0.783 -9.173 1.00 85.25 85 TYR A O 1
ATOM 694 N N . VAL A 1 86 ? -10.906 -2.596 -8.683 1.00 87.94 86 VAL A N 1
ATOM 695 C CA . VAL A 1 86 ? -11.527 -3.497 -9.663 1.00 87.94 86 VAL A CA 1
ATOM 696 C C . VAL A 1 86 ? -11.614 -4.903 -9.073 1.00 87.94 86 VAL A C 1
ATOM 698 O O . VAL A 1 86 ? -10.724 -5.334 -8.351 1.00 87.94 86 VAL A O 1
ATOM 701 N N . ASN A 1 87 ? -12.714 -5.614 -9.341 1.00 89.00 87 ASN A N 1
ATOM 702 C CA . ASN A 1 87 ? -12.943 -6.992 -8.880 1.00 89.00 87 ASN A CA 1
ATOM 703 C C . ASN A 1 87 ? -12.731 -7.218 -7.369 1.00 89.00 87 ASN A C 1
ATOM 705 O O . ASN A 1 87 ? -12.217 -8.253 -6.957 1.00 89.00 87 ASN A O 1
ATOM 709 N N . GLY A 1 88 ? -13.120 -6.252 -6.535 1.00 83.25 88 GLY A N 1
ATOM 710 C CA . GLY A 1 88 ? -13.007 -6.382 -5.080 1.00 83.25 88 GLY A CA 1
ATOM 711 C C . GLY A 1 88 ? -11.631 -6.034 -4.503 1.00 83.25 88 GLY A C 1
ATOM 712 O O . GLY A 1 88 ? -11.483 -6.026 -3.284 1.00 83.25 88 GLY A O 1
ATOM 713 N N . ALA A 1 89 ? -10.641 -5.699 -5.336 1.00 84.75 89 ALA A N 1
ATOM 714 C CA . ALA A 1 89 ? -9.276 -5.410 -4.907 1.00 84.75 89 ALA A CA 1
ATOM 715 C C . ALA A 1 89 ? -8.799 -4.022 -5.363 1.00 84.75 89 ALA A C 1
ATOM 717 O O . ALA A 1 89 ? -9.253 -3.474 -6.368 1.00 84.75 89 ALA A O 1
ATOM 718 N N . VAL A 1 90 ? -7.861 -3.446 -4.605 1.00 85.38 90 VAL A N 1
ATOM 719 C CA . VAL A 1 90 ? -7.128 -2.239 -5.009 1.00 85.38 90 VAL A CA 1
ATOM 720 C C . VAL A 1 90 ? -5.874 -2.669 -5.761 1.00 85.38 90 VAL A C 1
ATOM 722 O O . VAL A 1 90 ? -5.079 -3.458 -5.253 1.00 85.38 90 VAL A O 1
ATOM 725 N N . HIS A 1 91 ?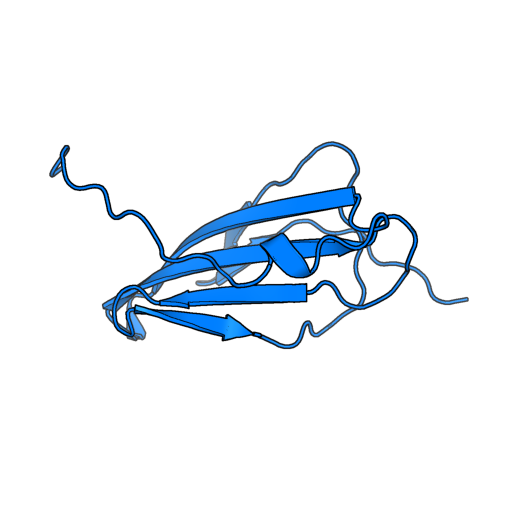 -5.694 -2.128 -6.958 1.00 85.38 91 HIS A N 1
ATOM 726 C CA . HIS A 1 91 ? -4.550 -2.370 -7.825 1.00 85.38 91 HIS A CA 1
ATOM 727 C C . HIS A 1 91 ? -3.746 -1.087 -8.001 1.00 85.38 91 HIS A C 1
ATOM 729 O O . HIS A 1 91 ? -4.315 0.002 -8.058 1.00 85.38 91 HIS A O 1
ATOM 735 N N . TRP A 1 92 ? -2.431 -1.227 -8.144 1.00 84.62 92 TRP A N 1
ATOM 736 C CA . TRP A 1 92 ? -1.524 -0.145 -8.508 1.00 84.62 92 TRP A CA 1
ATOM 737 C C . TRP A 1 92 ? -0.926 -0.435 -9.875 1.00 84.62 92 TRP A C 1
ATOM 739 O O . TRP A 1 92 ? -0.565 -1.576 -10.169 1.00 84.62 92 TRP A O 1
ATOM 749 N N . LEU A 1 93 ? -0.834 0.598 -10.711 1.00 80.31 93 LEU A N 1
ATOM 750 C CA . LEU A 1 93 ? -0.108 0.494 -11.971 1.00 80.31 93 LEU A CA 1
ATOM 751 C C . LEU A 1 93 ? 1.387 0.350 -11.684 1.00 80.31 93 LEU A C 1
ATOM 753 O O . LEU A 1 93 ? 1.948 1.111 -10.896 1.00 80.31 93 LEU A O 1
ATOM 757 N N . ALA A 1 94 ? 2.018 -0.615 -12.345 1.00 76.94 94 ALA A N 1
ATOM 758 C CA . ALA A 1 94 ? 3.449 -0.846 -12.253 1.00 76.94 94 ALA A CA 1
ATOM 759 C C . ALA A 1 94 ? 3.990 -1.358 -13.593 1.00 76.94 94 ALA A C 1
ATOM 761 O O . ALA A 1 94 ? 3.274 -2.006 -14.362 1.00 76.94 94 ALA A O 1
ATOM 762 N N . CYS A 1 95 ? 5.257 -1.065 -13.868 1.00 75.50 95 CYS A N 1
ATOM 763 C CA . CYS A 1 95 ? 5.978 -1.601 -15.011 1.00 75.50 95 CYS A CA 1
ATOM 764 C C . CYS A 1 95 ? 6.603 -2.939 -14.630 1.00 75.50 95 CYS A C 1
ATOM 766 O O . CYS A 1 95 ? 7.225 -3.075 -13.576 1.00 75.50 95 CYS A O 1
ATOM 768 N N . LYS A 1 96 ? 6.455 -3.931 -15.510 1.00 71.38 96 LYS A N 1
ATOM 769 C CA . LYS A 1 96 ? 7.196 -5.180 -15.381 1.00 71.38 96 LYS A CA 1
ATOM 770 C C . LYS A 1 96 ? 8.654 -4.908 -15.737 1.00 71.38 96 LYS A C 1
ATOM 772 O O . LYS A 1 96 ? 8.930 -4.474 -16.855 1.00 71.38 96 LYS A O 1
ATOM 777 N N . ASN A 1 97 ? 9.562 -5.208 -14.818 1.00 66.44 97 ASN A N 1
ATOM 778 C CA . ASN A 1 97 ? 10.983 -5.227 -15.132 1.00 66.44 97 ASN A CA 1
ATOM 779 C C . ASN A 1 97 ? 11.270 -6.534 -15.889 1.00 66.44 97 ASN A C 1
ATOM 781 O O . ASN A 1 97 ? 10.875 -7.620 -15.453 1.00 66.44 97 ASN A O 1
ATOM 785 N N . TYR A 1 98 ? 11.866 -6.436 -17.078 1.00 54.69 98 TYR A N 1
ATOM 786 C CA . TYR A 1 98 ? 12.323 -7.614 -17.811 1.00 54.69 98 TYR A CA 1
ATOM 787 C C . TYR A 1 98 ? 13.675 -8.024 -17.236 1.00 54.69 98 TYR A C 1
ATOM 789 O O . TYR A 1 98 ? 14.655 -7.309 -17.414 1.00 54.69 98 TYR A O 1
ATOM 797 N N . VAL A 1 99 ? 13.723 -9.178 -16.574 1.00 52.09 99 VAL A N 1
ATOM 798 C CA . VAL A 1 99 ? 14.989 -9.858 -16.296 1.00 52.09 99 VAL A CA 1
ATOM 799 C C . VAL A 1 99 ? 15.406 -10.531 -17.604 1.00 52.09 99 VAL A C 1
ATOM 801 O O . VAL A 1 99 ? 14.677 -11.398 -18.094 1.00 52.09 99 VAL A O 1
ATOM 804 N N . ILE A 1 100 ? 16.496 -10.056 -18.209 1.00 39.28 100 ILE A N 1
ATOM 805 C CA . ILE A 1 100 ? 17.140 -10.685 -19.375 1.00 39.28 100 ILE A CA 1
ATOM 806 C C . ILE A 1 100 ? 18.046 -11.808 -18.875 1.00 39.28 100 ILE A C 1
ATOM 808 O O . ILE A 1 100 ? 18.763 -11.563 -17.880 1.00 39.28 100 ILE A O 1
#

pLDDT: mean 78.52, std 14.01, range [35.75, 95.19]

Radius of gyration: 14.7 Å; chains: 1; bounding box: 41×27×34 Å

Secondary structure (DSSP, 8-state):
-------PPPP-SGGG---TTEEEEEEEEE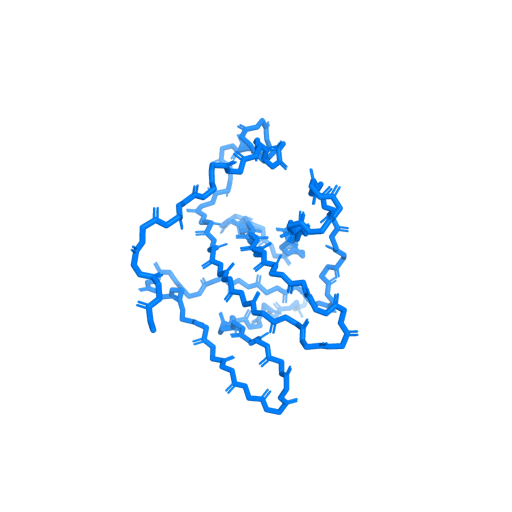EETTTTEEEEEEEEEESS--SPPEEEEEETTTTEEEEE--SS-EE--TT---EEEETTEEEE--EEP---